Protein AF-Q9CV37-F1 (afdb_monomer)

Radius of gyration: 16.18 Å; Cα contacts (8 Å, |Δi|>4): 250; chains: 1; bounding box: 42×33×43 Å

Nearest PDB structures (foldseek):
  7b4q-assembly1_B  TM=6.600E-01  e=6.584E-01  Sutcliffiella cohnii NBRC 15565
  1lzl-assembly1_A  TM=7.063E-01  e=2.674E+00  Rhodococcus sp. (in: high G+C Gram-positive bacteria)
  6ihj-assembly2_C  TM=4.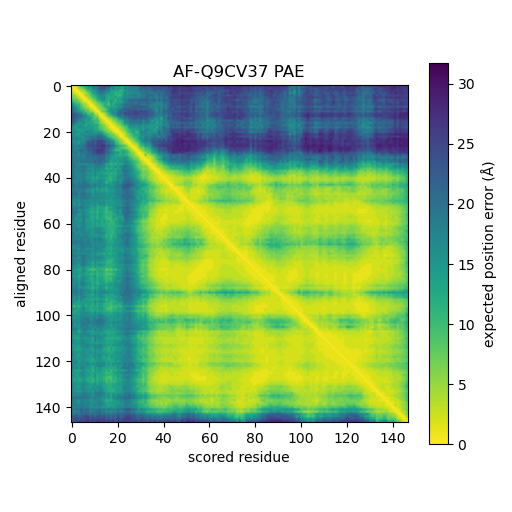187E-01  e=7.399E-01  Drosophila melanogaster

Sequence (147 aa):
ACCFVPEQIQLSAVRAEAKVRCLKRGERWWPEAWRVPLQVCLGERPVEEQSDCKILDGHFVSPMAHYVPGIMPIESVVARFQFIVPKEWNSRYRPVCIHLAGTGDHHYWRRRTLMARPMIKEARMASLLLENPYYGCRKPKDQVDPA

Organism: Mus musculus (NCBI:txid10090)

Secondary structure (DSSP, 8-state):
---EEEEEEEEETTEEEEEEEE--TT-----GGG-----EEE-SS-SEE-SSEEEEEEEEE-HHHHHSTTSS-HHHHEEEEEEEEESS-SSTT--EEEEPPPTT--SSHHHIIIIIHHHHHHH--EEEEEPPTTSGGGS-TT-PPP-

Solvent-accessible surface area (backbone atoms only — not comparable to full-atom values): 8897 Å² total; per-residue (Å²): 135,86,59,58,48,63,80,46,71,54,79,48,104,78,45,40,56,75,49,76,39,76,73,61,92,87,74,85,74,80,62,75,90,74,65,73,85,58,65,39,47,68,50,95,57,61,81,42,77,56,96,62,33,36,30,25,46,32,37,31,68,38,68,58,53,74,79,43,69,81,76,61,57,78,46,36,36,54,37,45,32,39,40,39,38,40,77,57,63,86,50,96,78,68,54,61,46,76,44,76,59,60,89,91,52,66,70,55,63,67,56,43,64,74,46,39,48,53,35,32,73,77,61,31,28,23,29,36,42,44,48,49,74,62,34,68,89,18,34,55,95,84,66,76,77,87,129

Structure (mmCIF, N/CA/C/O backbone):
data_AF-Q9CV37-F1
#
_entry.id   AF-Q9CV37-F1
#
loop_
_atom_site.group_PDB
_atom_site.id
_atom_site.type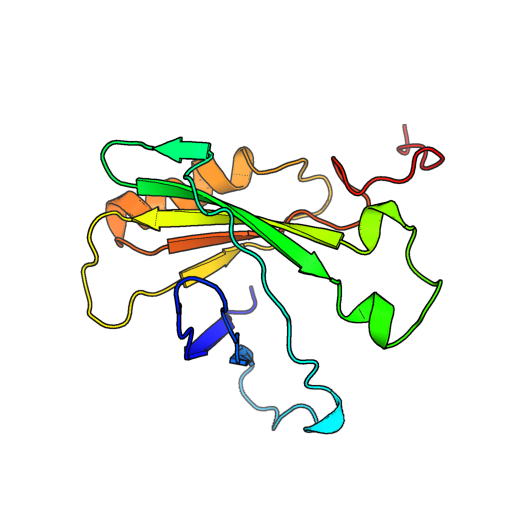_symbol
_atom_site.label_atom_id
_atom_site.label_alt_id
_atom_site.label_comp_id
_atom_site.label_asym_id
_atom_site.label_entity_id
_atom_site.label_seq_id
_atom_site.pdbx_PDB_ins_code
_atom_site.Cartn_x
_atom_site.Cartn_y
_atom_site.Cartn_z
_atom_site.occupancy
_atom_site.B_iso_or_equiv
_atom_site.auth_seq_id
_atom_site.auth_comp_id
_atom_site.auth_asym_id
_atom_site.auth_atom_id
_atom_site.pdbx_PDB_model_num
ATOM 1 N N . ALA A 1 1 ? -9.046 13.625 -3.742 1.00 23.64 1 ALA A N 1
ATOM 2 C CA . ALA A 1 1 ? -9.033 12.296 -3.100 1.00 23.64 1 ALA A CA 1
ATOM 3 C C . ALA A 1 1 ? -10.176 11.465 -3.679 1.00 23.64 1 ALA A C 1
ATOM 5 O O . ALA A 1 1 ? -11.315 11.904 -3.585 1.00 23.64 1 ALA A O 1
ATOM 6 N N . CYS A 1 2 ? -9.901 10.338 -4.346 1.00 21.55 2 CYS A N 1
ATOM 7 C CA . CYS A 1 2 ? -10.963 9.394 -4.712 1.00 21.55 2 CYS A CA 1
ATOM 8 C C . CYS A 1 2 ? -11.218 8.491 -3.505 1.00 21.55 2 CYS A C 1
ATOM 10 O O . CYS A 1 2 ? -10.345 7.719 -3.119 1.00 21.55 2 CYS A O 1
ATOM 12 N N . CYS A 1 3 ? -12.394 8.617 -2.894 1.00 22.78 3 CYS A N 1
ATOM 13 C CA . CYS A 1 3 ? -12.850 7.681 -1.877 1.00 22.78 3 CYS A CA 1
ATOM 14 C C . CYS A 1 3 ? -13.253 6.384 -2.587 1.00 22.78 3 CYS A C 1
ATOM 16 O O . CYS A 1 3 ? -14.263 6.343 -3.294 1.00 22.78 3 CYS A O 1
ATOM 18 N N . PHE A 1 4 ? -12.441 5.343 -2.437 1.00 28.61 4 PHE A N 1
ATOM 19 C CA . PHE A 1 4 ? -12.784 4.001 -2.885 1.00 28.61 4 PHE A CA 1
ATOM 20 C C . PHE A 1 4 ? -13.506 3.288 -1.750 1.00 28.61 4 PHE A C 1
ATOM 22 O O . PHE A 1 4 ? -12.933 3.097 -0.680 1.00 28.61 4 PHE A O 1
ATOM 29 N N . VAL A 1 5 ? -14.765 2.916 -1.974 1.00 27.88 5 VAL A N 1
ATOM 30 C CA . VAL A 1 5 ? -15.503 2.063 -1.040 1.00 27.88 5 VAL A CA 1
ATOM 31 C C . VAL A 1 5 ? -15.431 0.646 -1.601 1.00 27.88 5 VAL A C 1
ATOM 33 O O . VAL A 1 5 ? -15.973 0.403 -2.682 1.00 27.88 5 VAL A O 1
ATOM 36 N N . PRO A 1 6 ? -14.732 -0.288 -0.941 1.00 37.28 6 PRO A N 1
ATOM 37 C CA . PRO A 1 6 ? -14.828 -1.685 -1.319 1.00 37.28 6 PRO A CA 1
ATOM 38 C C . PRO A 1 6 ? -16.275 -2.155 -1.128 1.00 37.28 6 PRO A C 1
ATOM 40 O O . PRO A 1 6 ? -16.807 -2.085 -0.024 1.00 37.28 6 PRO A O 1
ATOM 43 N N . GLU A 1 7 ? -16.924 -2.615 -2.200 1.00 32.12 7 GLU A N 1
ATOM 44 C CA . GLU A 1 7 ? -18.313 -3.106 -2.142 1.00 32.12 7 GLU A CA 1
ATOM 45 C C . GLU A 1 7 ? -18.388 -4.496 -1.476 1.00 32.12 7 GLU A C 1
ATOM 47 O O . GLU A 1 7 ? -19.380 -4.846 -0.844 1.00 32.12 7 GLU A O 1
ATOM 52 N N . GLN A 1 8 ? -17.285 -5.247 -1.543 1.00 32.41 8 GLN A N 1
ATOM 53 C CA . GLN A 1 8 ? -17.001 -6.470 -0.795 1.00 32.41 8 GLN A CA 1
ATOM 54 C C . GLN A 1 8 ? -15.480 -6.683 -0.831 1.00 32.41 8 GLN A C 1
ATOM 56 O O . GLN A 1 8 ? -14.910 -6.788 -1.914 1.00 32.41 8 GLN A O 1
ATOM 61 N N . ILE A 1 9 ? -14.821 -6.753 0.330 1.00 35.94 9 ILE A N 1
ATOM 62 C CA . ILE A 1 9 ? -13.534 -7.453 0.458 1.00 35.94 9 ILE A CA 1
ATOM 63 C C . ILE A 1 9 ? -13.854 -8.727 1.230 1.00 35.94 9 ILE A C 1
ATOM 65 O O . ILE A 1 9 ? -13.974 -8.716 2.455 1.00 35.94 9 ILE A O 1
ATOM 69 N N . GLN A 1 10 ? -14.045 -9.831 0.514 1.00 29.08 10 GLN A N 1
ATOM 70 C CA . GLN A 1 10 ? -14.044 -11.146 1.145 1.00 29.08 10 GLN A CA 1
ATOM 71 C C . GLN A 1 10 ? -12.582 -11.540 1.355 1.00 29.08 10 GLN A C 1
ATOM 73 O O . GLN A 1 10 ? -11.919 -12.015 0.440 1.00 29.08 10 GLN A O 1
ATOM 78 N N . LEU A 1 11 ? -12.062 -11.276 2.555 1.00 32.44 11 LEU A N 1
ATOM 79 C CA . LEU A 1 11 ? -10.784 -11.823 3.003 1.00 32.44 11 LEU A CA 1
ATOM 80 C C . LEU A 1 11 ? -11.011 -13.298 3.353 1.00 32.44 11 LEU A C 1
ATOM 82 O O . LEU A 1 11 ? -11.375 -13.619 4.483 1.00 32.44 11 LEU A O 1
ATOM 86 N N . SER A 1 12 ? -10.841 -14.190 2.380 1.00 27.53 12 SER A N 1
ATOM 87 C CA . SER A 1 12 ? -10.566 -15.600 2.674 1.00 27.53 12 SER A CA 1
ATOM 88 C C . SER A 1 12 ? -9.052 -15.777 2.770 1.00 27.53 12 SER A C 1
ATOM 90 O O . SER A 1 12 ? -8.314 -15.026 2.133 1.00 27.53 12 SER A O 1
ATOM 92 N N . ALA A 1 13 ? -8.586 -16.738 3.569 1.00 27.44 13 ALA A N 1
ATOM 93 C CA . ALA A 1 13 ? -7.183 -16.920 3.965 1.00 27.44 13 ALA A CA 1
ATOM 94 C C . ALA A 1 13 ? -6.139 -16.954 2.821 1.00 27.44 13 ALA A C 1
ATOM 96 O O . ALA A 1 13 ? -4.950 -16.906 3.106 1.00 27.44 13 ALA A O 1
ATOM 97 N N . VAL A 1 14 ? -6.551 -17.016 1.548 1.00 28.03 14 VAL A N 1
ATOM 98 C CA . VAL A 1 14 ? -5.655 -17.132 0.383 1.00 28.03 14 VAL A CA 1
ATOM 99 C C . VAL A 1 14 ? -6.113 -16.272 -0.817 1.00 28.03 14 VAL A C 1
ATOM 101 O O . VAL A 1 14 ? -5.474 -16.274 -1.865 1.00 28.03 14 VAL A O 1
ATOM 104 N N . ARG A 1 15 ? -7.220 -15.514 -0.719 1.00 25.52 15 ARG A N 1
ATOM 105 C CA . ARG A 1 15 ? -7.761 -14.762 -1.869 1.00 25.52 15 ARG A CA 1
ATOM 106 C C . ARG A 1 15 ? -8.598 -13.569 -1.417 1.00 25.52 15 ARG A C 1
ATOM 108 O O . ARG A 1 15 ? -9.571 -13.745 -0.683 1.00 25.52 15 ARG A O 1
ATOM 115 N N . ALA A 1 16 ? -8.228 -12.376 -1.883 1.00 33.12 16 ALA A N 1
ATOM 116 C CA . ALA A 1 16 ? -9.034 -11.167 -1.767 1.00 33.12 16 ALA A CA 1
ATOM 117 C C . ALA A 1 16 ? -9.466 -10.723 -3.170 1.00 33.12 16 ALA A C 1
ATOM 119 O O . ALA A 1 16 ? -8.637 -10.302 -3.972 1.00 33.12 16 ALA A O 1
ATOM 120 N N . GLU A 1 17 ? -10.761 -10.814 -3.467 1.00 30.92 17 GLU A N 1
ATOM 121 C CA . GLU A 1 17 ? -11.345 -10.158 -4.636 1.00 30.92 17 GLU A CA 1
ATOM 122 C C . GLU A 1 17 ? -11.794 -8.758 -4.220 1.00 30.92 17 GLU A C 1
ATOM 124 O O . GLU A 1 17 ? -12.625 -8.602 -3.325 1.00 30.92 17 GLU A O 1
ATOM 129 N N . ALA A 1 18 ? -11.220 -7.728 -4.841 1.00 35.50 18 ALA A N 1
ATOM 130 C CA . ALA A 1 18 ? -11.604 -6.347 -4.595 1.00 35.50 18 ALA A CA 1
ATOM 131 C C . ALA A 1 18 ? -12.492 -5.845 -5.740 1.00 35.50 18 ALA A C 1
ATOM 133 O O . ALA A 1 18 ? -12.007 -5.534 -6.827 1.00 35.50 18 ALA A O 1
ATOM 134 N N . LYS A 1 19 ? -13.799 -5.705 -5.487 1.00 34.53 19 LYS A N 1
ATOM 135 C CA . LYS A 1 19 ? -14.661 -4.843 -6.311 1.00 34.53 19 LYS A CA 1
ATOM 136 C C . LYS A 1 19 ? -14.495 -3.409 -5.821 1.00 34.53 19 LYS A C 1
ATOM 138 O O . LYS A 1 19 ? -15.048 -3.008 -4.797 1.00 34.53 19 LYS A O 1
ATOM 143 N N . VAL A 1 20 ? -13.666 -2.653 -6.531 1.00 33.50 20 VAL A N 1
ATOM 144 C CA . VAL A 1 20 ? -13.369 -1.256 -6.211 1.00 33.50 20 VAL A CA 1
ATOM 145 C C . VAL A 1 20 ? -14.473 -0.364 -6.793 1.00 33.50 20 VAL A C 1
ATOM 147 O O . VAL A 1 20 ? -14.591 -0.237 -8.010 1.00 33.50 20 VAL A O 1
ATOM 150 N N . ARG A 1 21 ? -15.286 0.267 -5.933 1.00 32.78 21 ARG A N 1
ATOM 151 C CA . ARG A 1 21 ? -16.290 1.266 -6.335 1.00 32.78 21 ARG A CA 1
ATOM 152 C C . ARG A 1 21 ? -15.682 2.664 -6.220 1.00 32.78 21 ARG A C 1
ATOM 154 O O . ARG A 1 21 ? -15.316 3.096 -5.128 1.00 32.78 21 ARG A O 1
ATOM 161 N N . CYS A 1 22 ? -15.568 3.376 -7.339 1.00 32.69 22 CYS A N 1
ATOM 162 C CA . CYS A 1 22 ? -15.203 4.793 -7.350 1.00 32.69 22 CYS A CA 1
ATOM 163 C C . CYS A 1 22 ? -16.470 5.636 -7.143 1.00 32.69 22 CYS A C 1
ATOM 165 O O . CYS A 1 22 ? -17.373 5.602 -7.976 1.00 32.69 22 CYS A O 1
ATOM 167 N N . LEU A 1 23 ? -16.554 6.392 -6.045 1.00 33.66 23 LEU A N 1
ATOM 168 C CA . LEU A 1 23 ? -17.610 7.388 -5.841 1.00 33.66 23 LEU A CA 1
ATOM 169 C C . LEU A 1 23 ? -17.181 8.727 -6.461 1.00 33.66 23 LEU A C 1
ATOM 171 O O . LEU A 1 23 ? -16.797 9.655 -5.753 1.00 33.66 23 LEU A O 1
ATOM 175 N N . LYS A 1 24 ? -17.262 8.854 -7.789 1.00 30.77 24 LYS A N 1
ATOM 176 C CA . LYS A 1 24 ? -17.487 10.170 -8.407 1.00 30.77 24 LYS A CA 1
ATOM 177 C C . LYS A 1 24 ? -18.994 10.348 -8.560 1.00 30.77 24 LYS A C 1
ATOM 179 O O . LYS A 1 24 ? -19.665 9.475 -9.105 1.00 30.77 24 LYS A O 1
ATOM 184 N N . ARG A 1 25 ? -19.543 11.462 -8.060 1.00 30.36 25 ARG A N 1
ATOM 185 C CA . ARG A 1 25 ? -20.928 11.857 -8.364 1.00 30.36 25 ARG A CA 1
ATOM 186 C C . ARG A 1 25 ? -21.091 11.890 -9.886 1.00 30.36 25 ARG A C 1
ATOM 188 O O . ARG A 1 25 ? -20.457 12.718 -10.528 1.00 30.36 25 ARG A O 1
ATOM 195 N N . GLY A 1 26 ? -21.948 11.027 -10.427 1.00 40.00 26 GLY A N 1
ATOM 196 C CA . GLY A 1 26 ? -22.590 11.265 -11.721 1.00 40.00 26 GLY A CA 1
ATOM 197 C C . GLY A 1 26 ? -22.181 10.409 -12.920 1.00 40.00 26 GLY A C 1
ATOM 198 O O . GLY A 1 26 ? -22.848 10.541 -13.937 1.00 40.00 26 GLY A O 1
ATOM 199 N N . GLU A 1 27 ? -21.195 9.507 -12.849 1.00 39.56 27 GLU A N 1
ATOM 200 C CA . GLU A 1 27 ? -20.820 8.696 -14.026 1.00 39.56 27 GLU A CA 1
ATOM 201 C C . GLU A 1 27 ? -21.034 7.190 -13.828 1.00 39.56 27 GLU A C 1
ATOM 203 O O . GLU A 1 27 ? -20.631 6.570 -12.842 1.00 39.56 27 GLU A O 1
ATOM 208 N N . ARG A 1 28 ? -21.752 6.621 -14.799 1.00 43.72 28 ARG A N 1
ATOM 209 C CA . ARG A 1 28 ? -22.295 5.267 -14.839 1.00 43.72 28 ARG A CA 1
ATOM 210 C C . ARG A 1 28 ? -21.232 4.311 -15.389 1.00 43.72 28 ARG A C 1
ATOM 212 O O . ARG A 1 28 ? -21.115 4.209 -16.594 1.00 43.72 28 ARG A O 1
ATOM 219 N N . TRP A 1 29 ? -20.547 3.604 -14.484 1.00 41.81 29 TRP A N 1
ATOM 220 C CA . TRP A 1 29 ? -19.812 2.334 -14.671 1.00 41.81 29 TRP A CA 1
ATOM 221 C C . TRP A 1 29 ? -18.765 2.245 -15.805 1.00 41.81 29 TRP A C 1
ATOM 223 O O . TRP A 1 29 ? -19.041 2.488 -16.972 1.00 41.81 29 TRP A O 1
ATOM 233 N N . TRP A 1 30 ? -17.574 1.730 -15.486 1.00 43.25 30 TRP A N 1
ATOM 234 C CA . TRP A 1 30 ? -16.678 1.179 -16.512 1.00 43.25 30 TRP A CA 1
ATOM 235 C C . TRP A 1 30 ? -17.282 -0.117 -17.094 1.00 43.25 30 TRP A C 1
ATOM 237 O O . TRP A 1 30 ? -17.870 -0.884 -16.320 1.00 43.25 30 TRP A O 1
ATOM 247 N N . PRO A 1 31 ? -17.148 -0.393 -18.409 1.00 47.50 31 PRO A N 1
ATOM 248 C CA . PRO A 1 31 ? -17.651 -1.626 -19.016 1.00 47.50 31 PRO A CA 1
ATOM 249 C C . PRO A 1 31 ? -17.071 -2.866 -18.326 1.00 47.50 31 PRO A C 1
ATOM 251 O O . PRO A 1 31 ? -15.916 -2.860 -17.901 1.00 47.50 31 PRO A O 1
ATOM 254 N N . GLU A 1 32 ? -17.846 -3.948 -18.242 1.00 52.25 32 GLU A N 1
ATOM 255 C CA . GLU A 1 32 ? -17.442 -5.206 -17.592 1.00 52.25 32 GLU A CA 1
ATOM 256 C C . GLU A 1 32 ? -16.122 -5.776 -18.144 1.00 52.25 32 GLU A C 1
ATOM 258 O O . GLU A 1 32 ? -15.329 -6.330 -17.387 1.00 52.25 32 GLU A O 1
ATOM 263 N N . ALA A 1 33 ? -15.824 -5.505 -19.419 1.00 47.59 33 ALA A N 1
ATOM 264 C CA . ALA A 1 33 ? -14.568 -5.836 -20.094 1.00 47.59 33 ALA A CA 1
ATOM 265 C C . ALA A 1 33 ? -13.298 -5.234 -19.451 1.00 47.59 33 ALA A C 1
ATOM 267 O O . ALA A 1 33 ? -12.204 -5.721 -19.710 1.00 47.59 33 ALA A O 1
ATOM 268 N N . TRP A 1 34 ? -13.424 -4.203 -18.606 1.00 47.50 34 TRP A N 1
ATOM 269 C CA . TRP A 1 34 ? -12.295 -3.574 -17.903 1.00 47.50 34 TRP A CA 1
ATOM 270 C C . TRP A 1 34 ? -12.080 -4.124 -16.484 1.00 47.50 34 TRP A C 1
ATOM 272 O O . TRP A 1 34 ? -11.233 -3.628 -15.732 1.00 47.50 34 TRP A O 1
ATOM 282 N N . ARG A 1 35 ? -12.843 -5.150 -16.087 1.00 56.81 35 ARG A N 1
ATOM 283 C CA . ARG A 1 35 ? -12.661 -5.853 -14.816 1.00 56.81 35 ARG A CA 1
ATOM 284 C C . ARG A 1 35 ? -11.627 -6.959 -14.987 1.00 56.81 35 ARG A C 1
ATOM 286 O O . ARG A 1 35 ? -11.966 -8.074 -15.367 1.00 56.81 35 ARG A O 1
ATOM 293 N N . VAL A 1 36 ? -10.373 -6.676 -14.642 1.00 57.34 36 VAL A N 1
ATOM 294 C CA . VAL A 1 36 ? -9.388 -7.749 -14.443 1.00 57.34 36 VAL A CA 1
ATOM 295 C C . VAL A 1 36 ? -9.558 -8.289 -13.027 1.00 57.34 36 VAL A C 1
ATOM 297 O O . VAL A 1 36 ? -9.507 -7.492 -12.083 1.00 57.34 36 VAL A O 1
ATOM 300 N N . PRO A 1 37 ? -9.750 -9.604 -12.830 1.00 63.34 37 PRO A N 1
ATOM 301 C CA . PRO A 1 37 ? -9.665 -10.181 -11.499 1.00 63.34 37 PRO A CA 1
ATOM 302 C C . PRO A 1 37 ? -8.244 -9.963 -10.968 1.00 63.34 37 PRO A C 1
ATOM 304 O O . PRO A 1 37 ? -7.273 -10.488 -11.509 1.00 63.34 37 PRO A O 1
ATOM 307 N N . LEU A 1 38 ? -8.117 -9.155 -9.916 1.00 68.25 38 LEU A N 1
ATOM 308 C CA . LEU A 1 38 ? -6.835 -8.927 -9.264 1.00 68.25 38 LEU A CA 1
ATOM 309 C C . LEU A 1 38 ? -6.549 -10.116 -8.347 1.00 68.25 38 LEU A C 1
ATOM 311 O O . LEU A 1 38 ? -7.174 -10.255 -7.296 1.00 68.25 38 LEU A O 1
ATOM 315 N N . GLN A 1 39 ? -5.617 -10.984 -8.734 1.00 72.12 39 GLN A N 1
ATOM 316 C CA . GLN A 1 39 ? -5.127 -12.007 -7.818 1.00 72.12 39 GLN A CA 1
ATOM 317 C C . GLN A 1 39 ? -4.171 -11.355 -6.818 1.00 72.12 39 GLN A C 1
ATOM 319 O O . GLN A 1 39 ? -3.069 -10.932 -7.169 1.00 72.12 39 GLN A O 1
ATOM 324 N N . VAL A 1 40 ? -4.627 -11.257 -5.572 1.00 80.94 40 VAL A N 1
ATOM 325 C CA . VAL A 1 40 ? -3.876 -10.665 -4.467 1.00 80.94 40 VAL A CA 1
ATOM 326 C C . VAL A 1 40 ? -3.289 -11.767 -3.597 1.00 80.94 40 VAL A C 1
ATOM 328 O O . VAL A 1 40 ? -4.027 -12.599 -3.070 1.00 80.94 40 VAL A O 1
ATOM 331 N N . CYS A 1 41 ? -1.974 -11.727 -3.412 1.00 82.62 41 CYS A N 1
ATOM 332 C CA . CYS A 1 41 ? -1.237 -12.576 -2.487 1.00 82.62 41 CYS A CA 1
ATOM 333 C C . CYS A 1 41 ? -0.933 -11.781 -1.217 1.00 82.62 41 CYS A C 1
ATOM 335 O O . CYS A 1 41 ? -0.340 -10.702 -1.279 1.00 82.62 41 CYS A O 1
ATOM 337 N N . LEU A 1 42 ? -1.314 -12.317 -0.063 1.00 87.31 42 LEU A N 1
ATOM 338 C CA . LEU A 1 42 ? -1.001 -11.747 1.244 1.00 87.31 42 LEU A CA 1
ATOM 339 C C . LEU A 1 42 ? -0.043 -12.689 1.970 1.00 87.31 42 LEU A C 1
ATOM 341 O O . LEU A 1 42 ? -0.227 -13.903 1.921 1.00 87.31 42 LEU A O 1
ATOM 345 N N . GLY A 1 43 ? 0.979 -12.144 2.622 1.00 79.25 43 GLY A N 1
ATOM 346 C CA . GLY A 1 43 ? 1.893 -12.934 3.435 1.00 79.25 43 GLY A CA 1
ATOM 347 C C . GLY A 1 43 ? 1.152 -13.629 4.577 1.00 79.25 43 GLY A C 1
ATOM 348 O O . GLY A 1 43 ? 0.327 -13.018 5.252 1.00 79.25 43 GLY A O 1
ATOM 349 N N . GLU A 1 44 ? 1.461 -14.905 4.809 1.00 73.19 44 GLU A N 1
ATOM 350 C CA . GLU A 1 44 ? 0.815 -15.710 5.856 1.00 73.19 44 GLU A CA 1
ATOM 351 C C . GLU A 1 44 ? 1.162 -15.232 7.270 1.00 73.19 44 GLU A C 1
ATOM 353 O O . GLU A 1 44 ? 0.376 -15.386 8.205 1.00 73.19 44 GLU A O 1
ATOM 358 N N . ARG A 1 45 ? 2.353 -14.645 7.434 1.00 76.88 45 ARG A N 1
ATOM 359 C CA . ARG A 1 45 ? 2.847 -14.146 8.717 1.00 76.88 45 ARG A CA 1
ATOM 360 C C . ARG A 1 45 ? 2.959 -12.626 8.695 1.00 76.88 45 ARG A C 1
ATOM 362 O O . ARG A 1 45 ? 3.418 -12.073 7.692 1.00 76.88 45 ARG A O 1
ATOM 369 N N . PRO A 1 46 ? 2.579 -11.951 9.794 1.00 86.50 46 PRO A N 1
ATOM 370 C CA . PRO A 1 46 ? 2.840 -10.533 9.931 1.00 86.50 46 PRO A CA 1
ATOM 371 C C . PRO A 1 46 ? 4.346 -10.294 9.914 1.00 86.50 46 PRO A C 1
ATOM 373 O O . PRO A 1 46 ? 5.108 -10.988 10.586 1.00 86.50 46 PRO A O 1
ATOM 376 N N . VAL A 1 47 ? 4.760 -9.300 9.138 1.00 91.88 47 VAL A N 1
ATOM 377 C CA . VAL A 1 47 ? 6.144 -8.815 9.152 1.00 91.88 47 VAL A CA 1
ATOM 378 C C . VAL A 1 47 ? 6.424 -8.020 10.420 1.00 91.88 47 VAL A C 1
ATOM 380 O O . VAL A 1 47 ? 7.560 -7.936 10.872 1.00 91.88 47 VAL A O 1
ATOM 383 N N . GLU A 1 48 ? 5.373 -7.455 11.011 1.00 91.75 48 GLU A N 1
ATOM 384 C CA . GLU A 1 48 ? 5.436 -6.730 12.266 1.00 91.75 48 GLU A CA 1
ATOM 385 C C . GLU A 1 48 ? 4.104 -6.873 13.003 1.00 91.75 48 GLU A C 1
ATOM 387 O O . GLU A 1 48 ? 3.026 -6.758 12.411 1.00 91.75 48 GLU A O 1
ATOM 392 N N . GLU A 1 49 ? 4.174 -7.111 14.308 1.00 91.19 49 GLU A N 1
ATOM 393 C CA . GLU A 1 49 ? 3.004 -7.191 15.171 1.00 91.19 49 GLU A CA 1
ATOM 394 C C . GLU A 1 49 ? 3.152 -6.204 16.331 1.00 91.19 49 GLU A C 1
ATOM 396 O O . GLU A 1 49 ? 4.115 -6.251 17.091 1.00 91.19 49 GLU A O 1
ATOM 401 N N . GLN A 1 50 ? 2.191 -5.290 16.448 1.00 90.31 50 GLN A N 1
ATOM 402 C CA . GLN A 1 50 ? 2.116 -4.299 17.521 1.00 90.31 50 GLN A CA 1
ATOM 403 C C . GLN A 1 50 ? 0.973 -4.661 18.477 1.00 90.31 50 GLN A C 1
ATOM 405 O O . GLN A 1 50 ? 0.278 -5.659 18.283 1.00 90.31 50 GLN A O 1
ATOM 410 N N . SER A 1 51 ? 0.765 -3.884 19.540 1.00 91.06 51 SER A N 1
ATOM 411 C CA . SER A 1 51 ? -0.316 -4.147 20.500 1.00 91.06 51 SER A CA 1
ATOM 412 C C . SER A 1 51 ? -1.711 -3.978 19.882 1.00 91.06 51 SER A C 1
ATOM 414 O O . SER A 1 51 ? -2.602 -4.767 20.178 1.00 91.06 51 SER A O 1
ATOM 416 N N . ASP A 1 52 ? -1.890 -3.007 18.986 1.00 92.81 52 ASP A N 1
ATOM 417 C CA . ASP A 1 52 ? -3.174 -2.612 18.391 1.00 92.81 52 ASP A CA 1
ATOM 418 C C . ASP A 1 52 ? -3.384 -3.116 16.950 1.00 92.81 52 ASP A C 1
ATOM 420 O O . ASP A 1 52 ? -4.524 -3.213 16.480 1.00 92.81 52 ASP A O 1
ATOM 424 N N . CYS A 1 53 ? -2.310 -3.479 16.245 1.00 94.50 53 CYS A N 1
ATOM 425 C CA . CYS A 1 53 ? -2.367 -3.882 14.842 1.00 94.50 53 CYS A CA 1
ATOM 426 C C . CYS A 1 53 ? -1.364 -4.973 14.451 1.00 94.50 53 CYS A C 1
ATOM 428 O O . CYS A 1 53 ? -0.408 -5.285 15.162 1.00 94.50 53 CYS A O 1
ATOM 430 N N . LYS A 1 54 ? -1.613 -5.556 13.279 1.00 94.50 54 LYS A N 1
ATOM 431 C CA . LYS A 1 54 ? -0.722 -6.461 12.552 1.00 94.50 54 LYS A CA 1
ATOM 432 C C . LYS A 1 54 ? -0.388 -5.834 11.209 1.00 94.50 54 LYS A C 1
ATOM 434 O O . LYS A 1 54 ? -1.263 -5.251 10.569 1.00 94.50 54 LYS A O 1
ATOM 439 N N . ILE A 1 55 ? 0.855 -5.977 10.776 1.00 94.88 55 ILE A N 1
ATOM 440 C CA . ILE A 1 55 ? 1.319 -5.495 9.480 1.00 94.88 55 ILE A CA 1
ATOM 441 C C . ILE A 1 55 ? 1.709 -6.697 8.636 1.00 94.88 55 ILE A C 1
ATOM 443 O O . ILE A 1 55 ? 2.516 -7.525 9.052 1.00 94.88 55 ILE A O 1
ATOM 447 N N . LEU A 1 56 ? 1.124 -6.783 7.450 1.00 93.38 56 LEU A N 1
ATOM 448 C CA . LEU A 1 56 ? 1.316 -7.858 6.489 1.00 93.38 56 LEU A CA 1
ATOM 449 C C . LEU A 1 56 ? 1.860 -7.254 5.200 1.00 93.38 56 LEU A C 1
ATOM 451 O O . LEU A 1 56 ? 1.367 -6.220 4.748 1.00 93.38 56 LEU A O 1
ATOM 455 N N . ASP A 1 57 ? 2.841 -7.908 4.593 1.00 93.12 57 ASP A N 1
ATOM 456 C CA . ASP A 1 57 ? 3.233 -7.587 3.224 1.00 93.12 57 ASP A CA 1
ATOM 457 C C . ASP A 1 57 ? 2.354 -8.375 2.253 1.00 93.12 57 ASP A C 1
ATOM 459 O O . ASP A 1 57 ? 1.968 -9.519 2.506 1.00 93.12 57 ASP A O 1
ATOM 463 N N . GLY A 1 58 ? 2.032 -7.762 1.124 1.00 91.50 58 GLY A N 1
ATOM 464 C CA . GLY A 1 58 ? 1.293 -8.404 0.055 1.00 91.50 58 GLY A CA 1
ATOM 465 C C . GLY A 1 58 ? 1.724 -7.896 -1.308 1.00 91.50 58 GLY A C 1
ATOM 466 O O . GLY A 1 58 ? 2.445 -6.903 -1.445 1.00 91.50 58 GLY A O 1
ATOM 467 N N . HIS A 1 59 ? 1.305 -8.612 -2.338 1.00 90.88 59 HIS A N 1
ATOM 468 C CA . HIS A 1 59 ? 1.581 -8.234 -3.711 1.00 90.88 59 HIS A CA 1
ATOM 469 C C . HIS A 1 59 ? 0.500 -8.728 -4.666 1.00 90.88 59 HIS A C 1
ATOM 471 O O . HIS A 1 59 ? -0.279 -9.628 -4.354 1.00 90.88 59 HIS A O 1
ATOM 477 N N . PHE A 1 60 ? 0.461 -8.125 -5.845 1.00 90.38 60 PHE A N 1
ATOM 478 C CA . PHE A 1 60 ? -0.367 -8.556 -6.962 1.00 90.38 60 PHE A CA 1
ATOM 479 C C . PHE A 1 60 ? 0.321 -8.213 -8.285 1.00 90.38 60 PHE A C 1
ATOM 481 O O . PHE A 1 60 ? 1.192 -7.341 -8.342 1.00 90.38 60 PHE A O 1
ATOM 488 N N . VAL A 1 61 ? -0.0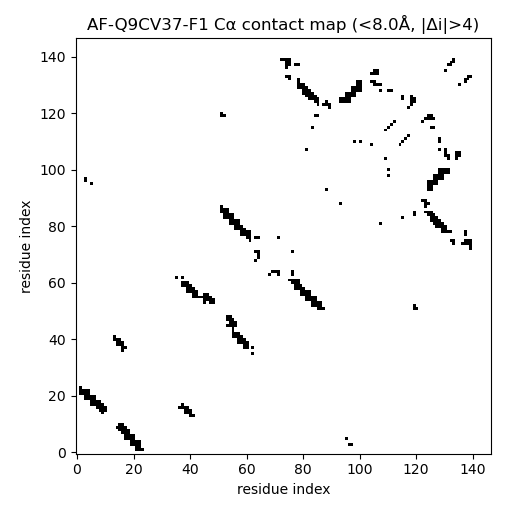73 -8.884 -9.364 1.00 88.12 61 VAL A N 1
ATOM 489 C CA . VAL A 1 61 ? 0.389 -8.536 -10.714 1.00 88.12 61 VAL A CA 1
ATOM 490 C C . VAL A 1 61 ? -0.369 -7.302 -11.191 1.00 88.12 61 VAL A C 1
ATOM 492 O O . VAL A 1 61 ? -1.598 -7.265 -11.162 1.00 88.12 61 VAL A O 1
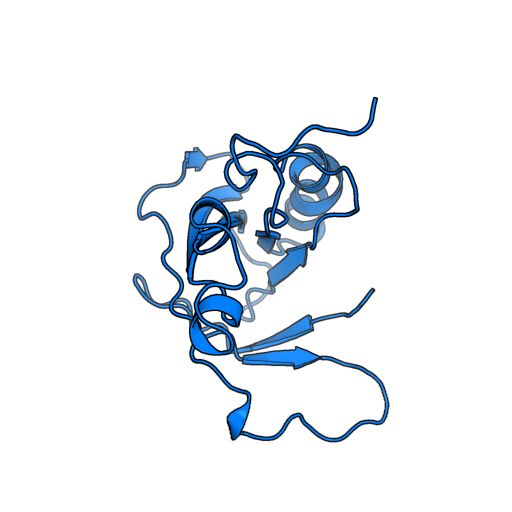ATOM 495 N N . SER A 1 62 ? 0.364 -6.272 -11.610 1.00 86.12 62 SER A N 1
ATOM 496 C CA . SER A 1 62 ? -0.214 -5.029 -12.112 1.00 86.12 62 SER A CA 1
ATOM 497 C C . SER A 1 62 ? -1.157 -5.313 -13.292 1.00 86.12 62 SER A C 1
ATOM 499 O O . SER A 1 62 ? -0.721 -5.929 -14.268 1.00 86.12 62 SER A O 1
ATOM 501 N N . PRO A 1 63 ? -2.412 -4.817 -13.276 1.00 84.19 63 PRO A N 1
ATOM 502 C CA . PRO A 1 63 ? -3.352 -4.989 -14.387 1.00 84.19 63 PRO A CA 1
ATOM 503 C C . PRO A 1 63 ? -2.788 -4.529 -15.735 1.00 84.19 63 PRO A C 1
ATOM 505 O O . PRO A 1 63 ? -3.116 -5.091 -16.775 1.00 84.19 63 PRO A O 1
ATOM 508 N N . MET A 1 64 ? -1.895 -3.535 -15.716 1.00 82.31 64 MET A N 1
ATOM 509 C CA . MET A 1 64 ? -1.251 -3.012 -16.919 1.00 82.31 64 MET A CA 1
ATOM 510 C C . MET A 1 64 ? -0.402 -4.071 -17.640 1.00 82.31 64 MET A C 1
ATOM 512 O O . MET A 1 64 ? -0.304 -4.030 -18.860 1.00 82.31 64 MET A O 1
ATOM 516 N N . ALA A 1 65 ? 0.149 -5.056 -16.920 1.00 85.44 65 ALA A N 1
ATOM 517 C CA . ALA A 1 65 ? 0.908 -6.150 -17.529 1.00 85.44 65 ALA A CA 1
ATOM 518 C C . ALA A 1 65 ? 0.021 -7.064 -18.391 1.00 85.44 65 ALA A C 1
ATOM 520 O O . ALA A 1 65 ? 0.514 -7.679 -19.331 1.00 85.44 65 ALA A O 1
ATOM 521 N N . HIS A 1 66 ? -1.278 -7.135 -18.082 1.00 81.06 66 HIS A N 1
ATOM 522 C CA . HIS A 1 66 ? -2.253 -7.898 -18.859 1.00 81.06 66 HIS A CA 1
ATOM 523 C C . HIS A 1 66 ? -2.763 -7.110 -20.065 1.00 81.06 66 HIS A C 1
ATOM 525 O O . HIS A 1 66 ? -2.900 -7.671 -21.147 1.00 81.06 66 HIS A O 1
ATOM 531 N N . TYR A 1 67 ? -3.044 -5.817 -19.883 1.00 81.25 67 TYR A N 1
ATOM 532 C CA . TYR A 1 67 ? -3.597 -4.980 -20.948 1.00 81.25 67 TYR A CA 1
ATOM 533 C C . TYR A 1 67 ? -2.567 -4.575 -21.998 1.00 81.25 67 TYR A C 1
ATOM 535 O O . TYR A 1 67 ? -2.895 -4.515 -23.180 1.00 81.25 67 TYR A O 1
ATOM 543 N N . VAL A 1 68 ? -1.334 -4.281 -21.577 1.00 84.75 68 VAL A N 1
ATOM 544 C CA . VAL A 1 68 ? -0.268 -3.817 -22.469 1.00 84.75 68 VAL A CA 1
ATOM 545 C C . VAL A 1 68 ? 1.038 -4.536 -22.110 1.00 84.75 68 VAL A C 1
ATOM 547 O O . VAL A 1 68 ? 1.887 -3.989 -21.398 1.00 84.75 68 VAL A O 1
ATOM 550 N N . PRO A 1 69 ? 1.213 -5.791 -22.561 1.00 84.56 69 PRO A N 1
ATOM 551 C CA . PRO A 1 69 ? 2.430 -6.548 -22.293 1.00 84.56 69 PRO A CA 1
ATOM 552 C C . PRO A 1 69 ? 3.677 -5.801 -22.788 1.00 84.56 69 PRO A C 1
ATOM 554 O O . PRO A 1 69 ? 3.695 -5.274 -23.897 1.00 84.56 69 PRO A O 1
ATOM 557 N N . GLY A 1 70 ? 4.724 -5.749 -21.961 1.00 84.06 70 GLY A N 1
ATOM 558 C CA . GLY A 1 70 ? 6.015 -5.142 -22.314 1.00 84.06 70 GLY A CA 1
ATOM 559 C C . GLY A 1 70 ? 6.129 -3.625 -22.114 1.00 84.06 70 GLY A C 1
ATOM 560 O O . GLY A 1 70 ? 7.224 -3.097 -22.272 1.00 84.06 70 GLY A O 1
ATOM 561 N N . ILE A 1 71 ? 5.058 -2.918 -21.725 1.00 87.38 71 ILE A N 1
ATOM 562 C CA . ILE A 1 71 ? 5.141 -1.462 -21.482 1.00 87.38 71 ILE A CA 1
ATOM 563 C C . ILE A 1 71 ? 5.832 -1.109 -20.161 1.00 87.38 71 ILE A C 1
ATOM 565 O O . ILE A 1 71 ? 6.423 -0.041 -20.020 1.00 87.38 71 ILE A O 1
ATOM 569 N N . MET A 1 72 ? 5.717 -1.988 -19.164 1.00 87.06 72 MET A N 1
ATOM 570 C CA . MET A 1 72 ? 6.304 -1.780 -17.846 1.00 87.06 72 MET A CA 1
ATOM 571 C C . MET A 1 72 ? 7.626 -2.536 -17.729 1.00 87.06 72 MET A C 1
ATOM 573 O O . MET A 1 72 ? 7.724 -3.663 -18.220 1.00 87.06 72 MET A O 1
ATOM 577 N N . PRO A 1 73 ? 8.602 -1.978 -16.998 1.00 89.38 73 PRO A N 1
ATOM 578 C CA . PRO A 1 73 ? 9.800 -2.713 -16.631 1.00 89.38 73 PRO A CA 1
ATOM 579 C C . PRO A 1 73 ? 9.436 -3.889 -15.722 1.00 89.38 73 PRO A C 1
ATOM 581 O O . PRO A 1 73 ? 8.445 -3.840 -14.981 1.00 89.38 73 PRO A O 1
ATOM 584 N N . ILE A 1 74 ? 10.252 -4.942 -15.766 1.00 89.62 74 ILE A N 1
ATOM 585 C CA . ILE A 1 74 ? 9.985 -6.201 -15.063 1.00 89.62 74 ILE A CA 1
ATOM 586 C C . ILE A 1 74 ? 9.841 -5.989 -13.548 1.00 89.62 74 ILE A C 1
ATOM 588 O O . ILE A 1 74 ? 8.980 -6.596 -12.913 1.00 89.62 74 ILE A O 1
ATOM 592 N N . GLU A 1 75 ? 10.597 -5.046 -12.982 1.00 90.06 75 GLU A N 1
ATOM 593 C CA . GLU A 1 75 ? 10.550 -4.660 -11.571 1.00 90.06 75 GLU A CA 1
ATOM 594 C C . GLU A 1 75 ? 9.200 -4.042 -11.174 1.00 90.06 75 GLU A C 1
ATOM 596 O O . GLU A 1 75 ? 8.760 -4.179 -10.033 1.00 90.06 75 GLU A O 1
ATOM 601 N N . SER A 1 76 ? 8.505 -3.386 -12.109 1.00 89.56 76 SER A N 1
ATOM 602 C CA . SER A 1 76 ? 7.199 -2.763 -11.864 1.00 89.56 76 SER A CA 1
ATOM 603 C C . SER A 1 76 ? 6.008 -3.669 -12.176 1.00 89.56 76 SER A C 1
ATOM 605 O O . SER A 1 76 ? 4.883 -3.307 -11.816 1.00 89.56 76 SER A O 1
ATOM 607 N N . VAL A 1 77 ? 6.213 -4.844 -12.783 1.00 90.19 77 VAL A N 1
ATOM 608 C CA . VAL A 1 77 ? 5.127 -5.799 -13.079 1.00 90.19 77 VAL A CA 1
ATOM 609 C C . VAL A 1 77 ? 4.423 -6.242 -11.800 1.00 90.19 77 VAL A C 1
ATOM 611 O O . VAL A 1 77 ? 3.193 -6.273 -11.751 1.00 90.19 77 VAL A O 1
ATOM 614 N N . VAL A 1 78 ? 5.185 -6.534 -10.746 1.00 90.25 78 VAL A N 1
ATOM 615 C CA . VAL A 1 78 ? 4.631 -6.908 -9.443 1.00 90.25 78 VAL A CA 1
ATOM 616 C C . VAL A 1 78 ? 4.437 -5.651 -8.602 1.00 90.25 78 VAL A C 1
ATOM 618 O O . VAL A 1 78 ? 5.389 -4.960 -8.243 1.00 90.25 78 VAL A O 1
ATOM 621 N N . ALA A 1 79 ? 3.185 -5.350 -8.273 1.00 91.00 79 ALA A N 1
ATOM 622 C CA . ALA A 1 79 ? 2.839 -4.288 -7.346 1.00 91.00 79 ALA A CA 1
ATOM 623 C C . ALA A 1 79 ? 2.868 -4.826 -5.916 1.00 91.00 79 ALA A C 1
ATOM 625 O O . ALA A 1 79 ? 2.214 -5.823 -5.610 1.00 91.00 79 ALA A O 1
ATOM 626 N N . ARG A 1 80 ? 3.623 -4.162 -5.040 1.00 91.88 80 ARG A N 1
ATOM 627 C CA . ARG A 1 80 ? 3.741 -4.517 -3.623 1.00 91.88 80 ARG A CA 1
ATOM 628 C C . ARG A 1 80 ? 2.978 -3.528 -2.759 1.00 91.88 80 ARG A C 1
ATOM 630 O O . ARG A 1 80 ? 2.862 -2.348 -3.097 1.00 91.88 80 ARG A O 1
ATOM 637 N N . PHE A 1 81 ? 2.430 -4.022 -1.662 1.00 93.12 81 PHE A N 1
ATOM 638 C CA . PHE A 1 81 ? 1.704 -3.209 -0.706 1.00 93.12 81 PHE A CA 1
ATOM 639 C C . PHE A 1 81 ? 1.908 -3.716 0.715 1.00 93.12 81 PHE A C 1
ATOM 641 O O . PHE A 1 81 ? 2.218 -4.883 0.945 1.00 93.12 81 PHE A O 1
ATOM 648 N N . GLN A 1 82 ? 1.646 -2.830 1.668 1.00 94.50 82 GLN A N 1
ATOM 649 C CA . GLN A 1 82 ? 1.520 -3.178 3.075 1.00 94.50 82 GLN A CA 1
ATOM 650 C C . GLN A 1 82 ? 0.082 -3.090 3.527 1.00 94.50 82 GLN A C 1
ATOM 652 O O . GLN A 1 82 ? -0.595 -2.093 3.285 1.00 94.50 82 GLN A O 1
ATOM 657 N N . PHE A 1 83 ? -0.372 -4.121 4.221 1.00 95.44 83 PHE A N 1
ATOM 658 C CA . PHE A 1 83 ? -1.697 -4.185 4.798 1.00 95.44 83 PHE A CA 1
ATOM 659 C C . PHE A 1 83 ? -1.608 -4.138 6.318 1.00 95.44 83 PHE A C 1
ATOM 661 O O . PHE A 1 83 ? -1.087 -5.043 6.966 1.00 95.44 83 PHE A O 1
ATOM 668 N N . ILE A 1 84 ? -2.097 -3.039 6.880 1.00 95.50 84 ILE A N 1
ATOM 669 C CA . ILE A 1 84 ? -2.086 -2.757 8.310 1.00 95.50 84 ILE A CA 1
ATOM 670 C C . ILE A 1 84 ? -3.500 -2.992 8.815 1.00 95.50 84 ILE A C 1
ATOM 672 O O . ILE A 1 84 ? -4.432 -2.281 8.431 1.00 95.50 84 ILE A O 1
ATOM 676 N N . VAL A 1 85 ? -3.653 -4.004 9.657 1.00 94.12 85 VAL A N 1
ATOM 677 C CA . VAL A 1 85 ? -4.946 -4.526 10.092 1.00 94.12 85 VAL A CA 1
ATOM 678 C C . VAL A 1 85 ? -5.065 -4.360 11.602 1.00 94.12 85 VAL A C 1
ATOM 680 O O . VAL A 1 85 ? -4.161 -4.792 12.322 1.00 94.12 85 VAL A O 1
ATOM 683 N N . PRO A 1 86 ? -6.148 -3.759 12.118 1.00 94.69 86 PRO A N 1
ATOM 684 C CA . PRO A 1 86 ? -6.346 -3.675 13.554 1.00 94.69 86 PRO A CA 1
ATOM 685 C C . PRO A 1 86 ? -6.660 -5.067 14.116 1.00 94.69 86 PRO A C 1
ATOM 687 O O . PRO A 1 86 ? -7.287 -5.897 13.452 1.00 94.69 86 PRO A O 1
ATOM 690 N N . LYS A 1 87 ? -6.235 -5.333 15.353 1.00 93.94 87 LYS A N 1
ATOM 691 C CA . LYS A 1 87 ? -6.550 -6.606 16.026 1.00 93.94 87 LYS A CA 1
ATOM 692 C C . LYS A 1 87 ? -8.023 -6.715 16.416 1.00 93.94 87 LYS A C 1
ATOM 694 O O . LYS A 1 87 ? -8.568 -7.813 16.456 1.00 93.94 87 LYS A O 1
ATOM 699 N N . GLU A 1 88 ? -8.666 -5.576 16.642 1.00 92.81 88 GLU A N 1
ATOM 700 C CA . GLU A 1 88 ? -10.082 -5.474 16.992 1.00 92.81 88 GLU A CA 1
ATOM 701 C C . GLU A 1 88 ? -10.767 -4.480 16.060 1.00 92.81 88 GLU A C 1
ATOM 703 O O . GLU A 1 88 ? -10.153 -3.515 15.605 1.00 92.81 88 GLU A O 1
ATOM 708 N N . TRP A 1 89 ? -12.053 -4.697 15.807 1.00 91.94 89 TRP A N 1
ATOM 709 C CA . TRP A 1 89 ? -12.840 -3.897 14.878 1.00 91.94 89 TRP A CA 1
ATOM 710 C C . TRP A 1 89 ? -14.058 -3.313 15.583 1.00 91.94 89 TRP A C 1
ATOM 712 O O . TRP A 1 89 ? -14.772 -4.035 16.272 1.00 91.94 89 TRP A O 1
ATOM 722 N N . ASN A 1 90 ? -14.354 -2.038 15.328 1.00 88.06 90 ASN A N 1
ATOM 723 C CA . ASN A 1 90 ? -15.544 -1.373 15.876 1.00 88.06 90 ASN A CA 1
ATOM 724 C C . ASN A 1 90 ? -16.851 -1.820 15.201 1.00 88.06 90 ASN A C 1
ATOM 726 O O . ASN A 1 90 ? -17.943 -1.513 15.669 1.00 88.06 90 ASN A O 1
ATOM 730 N N . SER A 1 91 ? -16.759 -2.497 14.056 1.00 84.62 91 SER A N 1
ATOM 731 C CA . SER A 1 91 ? -17.913 -2.878 13.251 1.00 84.62 91 SER A CA 1
ATOM 732 C C . SER A 1 91 ? -17.664 -4.173 12.489 1.00 84.62 91 SER A C 1
ATOM 734 O O . SER A 1 91 ? -16.537 -4.483 12.096 1.00 84.62 91 SER A O 1
ATOM 736 N N . ARG A 1 92 ? -18.750 -4.892 12.189 1.00 85.31 92 ARG A N 1
ATOM 737 C CA . ARG A 1 92 ? -18.734 -6.102 11.356 1.00 85.31 92 ARG A CA 1
ATOM 738 C C . ARG A 1 92 ? -18.240 -5.860 9.925 1.00 85.31 92 ARG A C 1
ATOM 740 O O . ARG A 1 92 ? -17.833 -6.807 9.265 1.00 85.31 92 ARG A O 1
ATOM 747 N N . TYR A 1 93 ? -18.287 -4.615 9.444 1.00 84.19 93 TYR A N 1
ATOM 748 C CA . TYR A 1 93 ? -17.955 -4.275 8.057 1.00 84.19 93 TYR A CA 1
ATOM 749 C C . TYR A 1 93 ? -16.451 -4.222 7.761 1.00 84.19 93 TYR A C 1
ATOM 751 O O . TYR A 1 93 ? -16.087 -4.198 6.592 1.00 84.19 93 TYR A O 1
ATOM 759 N N . ARG A 1 94 ? -15.590 -4.214 8.792 1.00 89.06 94 ARG A N 1
ATOM 760 C CA . ARG A 1 94 ? -14.119 -4.231 8.669 1.00 89.06 94 ARG A CA 1
ATOM 761 C C . ARG A 1 94 ? -13.575 -3.281 7.581 1.00 89.06 94 ARG A C 1
ATOM 763 O O . ARG A 1 94 ? -13.000 -3.734 6.591 1.00 89.06 94 ARG A O 1
ATOM 770 N N . PRO A 1 95 ? -13.790 -1.964 7.726 1.00 89.25 95 PRO A N 1
ATOM 771 C CA . PRO A 1 95 ? -13.465 -0.993 6.686 1.00 89.25 95 PRO A CA 1
ATOM 772 C C . PRO A 1 95 ? -11.958 -0.910 6.400 1.00 89.25 95 PRO A C 1
ATOM 774 O O . PRO A 1 95 ? -11.128 -0.942 7.311 1.00 89.25 95 PRO A O 1
ATOM 777 N N . VAL A 1 96 ? -11.616 -0.739 5.122 1.00 91.00 96 VAL A N 1
ATOM 778 C CA . VAL A 1 96 ? -10.235 -0.613 4.639 1.00 91.00 96 VAL A CA 1
ATOM 779 C C . VAL A 1 96 ? -10.090 0.669 3.829 1.00 91.00 96 VAL A C 1
ATOM 781 O O . VAL A 1 96 ? -10.865 0.909 2.905 1.00 91.00 96 VAL A O 1
ATOM 784 N N . CYS A 1 97 ? -9.073 1.468 4.139 1.00 91.44 97 CYS A N 1
ATOM 785 C CA . CYS A 1 97 ? -8.677 2.627 3.347 1.00 91.44 97 CYS A CA 1
ATOM 786 C C . CYS A 1 97 ? -7.451 2.294 2.486 1.00 91.44 97 CYS A C 1
ATOM 788 O O . CYS A 1 97 ? -6.457 1.767 2.989 1.00 91.44 97 CYS A O 1
ATOM 790 N N . ILE A 1 98 ? -7.510 2.603 1.190 1.00 92.00 98 ILE A N 1
ATOM 791 C CA . ILE A 1 98 ? -6.398 2.400 0.253 1.00 92.00 98 ILE A CA 1
ATOM 792 C C . ILE A 1 98 ? -5.647 3.720 0.087 1.00 92.00 98 ILE A C 1
ATOM 794 O O . ILE A 1 98 ? -6.193 4.696 -0.429 1.00 92.00 98 ILE A O 1
ATOM 798 N N . HIS A 1 99 ? -4.379 3.735 0.488 1.00 89.75 99 HIS A N 1
ATOM 799 C CA . HIS A 1 99 ? -3.506 4.899 0.393 1.00 89.75 99 HIS A CA 1
ATOM 800 C C . HIS A 1 99 ? -2.612 4.790 -0.832 1.00 89.75 99 HIS A C 1
ATOM 802 O O . HIS A 1 99 ? -1.698 3.961 -0.892 1.00 89.75 99 HIS A O 1
ATOM 808 N N . LEU A 1 100 ? -2.845 5.683 -1.785 1.00 88.56 100 LEU A N 1
ATOM 809 C CA . LEU A 1 100 ? -1.983 5.863 -2.946 1.00 88.56 100 LEU A CA 1
ATOM 810 C C . LEU A 1 100 ? -0.820 6.786 -2.567 1.00 88.56 100 LEU A C 1
ATOM 812 O O . LEU A 1 100 ? -1.016 7.750 -1.825 1.00 88.56 100 LEU A O 1
ATOM 816 N N . ALA A 1 101 ? 0.389 6.470 -3.026 1.00 85.81 101 ALA A N 1
ATOM 817 C CA . ALA A 1 101 ? 1.555 7.294 -2.734 1.00 85.81 101 ALA A CA 1
ATOM 818 C C . ALA A 1 101 ? 1.543 8.570 -3.584 1.00 85.81 101 ALA A C 1
ATOM 820 O O . ALA A 1 101 ? 1.191 8.552 -4.765 1.00 85.81 101 ALA A O 1
ATOM 821 N N . GLY A 1 102 ? 1.963 9.679 -2.977 1.00 81.44 102 GLY A N 1
ATOM 822 C CA . GLY A 1 102 ? 2.273 10.899 -3.717 1.00 81.44 102 GLY A CA 1
ATOM 823 C C . GLY A 1 102 ? 3.557 10.747 -4.538 1.00 81.44 102 GLY A C 1
ATOM 824 O O . GLY A 1 102 ? 4.330 9.806 -4.353 1.00 81.44 102 GLY A O 1
ATOM 825 N N . THR A 1 103 ? 3.808 11.689 -5.442 1.00 75.81 103 THR A N 1
ATOM 826 C CA . THR A 1 103 ? 5.093 11.787 -6.150 1.00 75.81 103 THR A CA 1
ATOM 827 C C . THR A 1 103 ? 6.237 11.972 -5.150 1.00 75.81 103 THR A C 1
ATOM 829 O O . THR A 1 103 ? 6.129 12.801 -4.246 1.00 75.81 103 THR A O 1
ATOM 832 N N . GLY A 1 104 ? 7.323 11.206 -5.297 1.00 75.19 104 GLY A N 1
ATOM 833 C CA . GLY A 1 104 ? 8.468 11.258 -4.376 1.00 75.19 104 GLY A CA 1
ATOM 834 C C . GLY A 1 104 ? 8.244 10.571 -3.021 1.00 75.19 104 GLY A C 1
ATOM 835 O O . GLY A 1 104 ? 9.065 10.725 -2.118 1.00 75.19 104 GLY A O 1
ATOM 836 N N . ASP A 1 105 ? 7.149 9.824 -2.840 1.00 81.06 105 ASP A N 1
ATOM 837 C CA . ASP A 1 105 ? 6.968 8.983 -1.655 1.00 81.06 105 ASP A CA 1
ATOM 838 C C . ASP A 1 105 ? 7.679 7.639 -1.837 1.00 81.06 105 ASP A C 1
ATOM 840 O O . ASP A 1 105 ? 7.239 6.768 -2.591 1.00 81.06 105 ASP A O 1
ATOM 844 N N . HIS A 1 106 ? 8.797 7.483 -1.133 1.00 78.25 106 HIS A N 1
ATOM 845 C CA . HIS A 1 106 ? 9.565 6.248 -1.122 1.00 78.25 106 HIS A CA 1
ATOM 846 C C . HIS A 1 106 ? 9.095 5.347 0.023 1.00 78.25 106 HIS A C 1
ATOM 848 O O . HIS A 1 106 ? 9.038 5.766 1.183 1.00 78.25 106 HIS A O 1
ATOM 854 N N . HIS A 1 107 ? 8.843 4.076 -0.295 1.00 84.88 107 HIS A N 1
ATOM 855 C CA . HIS A 1 107 ? 8.384 3.059 0.650 1.00 84.88 107 HIS A CA 1
ATOM 856 C C . HIS A 1 107 ? 7.033 3.424 1.306 1.00 84.88 107 HIS A C 1
ATOM 858 O O . HIS A 1 107 ? 6.112 3.927 0.657 1.00 84.88 107 HIS A O 1
ATOM 864 N N . TYR A 1 108 ? 6.890 3.111 2.599 1.00 90.50 108 TYR A N 1
ATOM 865 C CA . TYR A 1 108 ? 5.620 3.166 3.324 1.00 90.50 108 TYR A CA 1
ATOM 866 C C . TYR A 1 108 ? 5.653 4.058 4.566 1.00 90.50 108 TYR A C 1
ATOM 868 O O . TYR A 1 108 ? 4.597 4.340 5.125 1.00 90.50 108 TYR A O 1
ATOM 876 N N . TRP A 1 109 ? 6.831 4.489 5.034 1.00 88.62 109 TRP A N 1
ATOM 877 C CA . TRP A 1 109 ? 6.992 5.043 6.385 1.00 88.62 109 TRP A CA 1
ATOM 878 C C . TRP A 1 109 ? 6.122 6.278 6.642 1.00 88.62 109 TRP A C 1
ATOM 880 O O . TRP A 1 109 ? 5.433 6.334 7.661 1.00 88.62 109 TRP A O 1
ATOM 890 N N . ARG A 1 110 ? 6.096 7.237 5.704 1.00 90.25 110 ARG A N 1
ATOM 891 C CA . ARG A 1 110 ? 5.309 8.473 5.848 1.00 90.25 110 ARG A CA 1
ATOM 892 C C . ARG A 1 110 ? 3.821 8.162 5.984 1.00 90.25 110 ARG A C 1
ATOM 894 O O . ARG A 1 110 ? 3.198 8.560 6.964 1.00 90.25 110 ARG A O 1
ATOM 901 N N . ARG A 1 111 ? 3.266 7.380 5.054 1.00 93.50 111 ARG A N 1
ATOM 902 C CA . ARG A 1 111 ? 1.849 6.978 5.072 1.00 93.50 111 ARG A CA 1
ATOM 903 C C . ARG A 1 111 ? 1.510 6.083 6.261 1.00 93.50 111 ARG A C 1
ATOM 905 O O . ARG A 1 111 ? 0.453 6.241 6.868 1.00 93.50 111 ARG A O 1
ATOM 912 N N . ARG A 1 112 ? 2.412 5.178 6.645 1.00 93.25 112 ARG A N 1
ATOM 913 C CA . ARG A 1 112 ? 2.243 4.311 7.816 1.00 93.25 112 ARG A CA 1
ATOM 914 C C . ARG A 1 112 ? 2.110 5.150 9.085 1.00 93.25 112 ARG A C 1
ATOM 916 O O . ARG A 1 112 ? 1.147 4.985 9.827 1.00 93.25 112 ARG A O 1
ATOM 923 N N . THR A 1 113 ? 3.050 6.059 9.318 1.00 92.12 113 THR A N 1
ATOM 924 C CA . THR A 1 113 ? 3.124 6.843 10.555 1.00 92.12 113 THR A CA 1
ATOM 925 C C . THR A 1 113 ? 2.052 7.924 10.620 1.00 92.12 113 THR A C 1
ATOM 927 O O . THR A 1 113 ? 1.398 8.054 11.651 1.00 92.12 113 THR A O 1
ATOM 930 N N . LEU A 1 114 ? 1.855 8.673 9.533 1.00 92.19 114 LEU A N 1
ATOM 931 C CA . LEU A 1 114 ? 1.015 9.873 9.534 1.00 92.19 114 LEU A CA 1
ATOM 932 C C . LEU A 1 114 ? -0.452 9.603 9.185 1.00 92.19 114 LEU A C 1
ATOM 934 O O . LEU A 1 114 ? -1.295 10.440 9.482 1.00 92.19 114 LEU A O 1
ATOM 938 N N . MET A 1 115 ? -0.774 8.467 8.555 1.00 93.25 115 MET A N 1
ATOM 939 C CA . MET A 1 115 ? -2.143 8.175 8.105 1.00 93.25 115 MET A CA 1
ATOM 940 C C . MET A 1 115 ? -2.667 6.851 8.661 1.00 93.25 115 MET A C 1
ATOM 942 O O . MET A 1 115 ? -3.709 6.822 9.310 1.00 93.25 115 MET A O 1
ATOM 946 N N . ALA A 1 116 ? -1.948 5.746 8.452 1.00 94.38 116 ALA A N 1
ATOM 947 C CA . ALA A 1 116 ? -2.452 4.428 8.831 1.00 94.38 116 ALA A CA 1
ATOM 948 C C . ALA A 1 116 ? -2.564 4.248 10.351 1.00 94.38 116 ALA A C 1
ATOM 950 O O . ALA A 1 116 ? -3.584 3.763 10.834 1.00 94.38 116 ALA A O 1
ATOM 951 N N . ARG A 1 117 ? -1.543 4.657 11.116 1.00 93.69 117 ARG A N 1
ATOM 952 C CA . ARG A 1 117 ? -1.551 4.525 12.583 1.00 93.69 117 ARG A CA 1
ATOM 953 C C . ARG A 1 117 ? -2.675 5.331 13.253 1.00 93.69 117 ARG A C 1
ATOM 955 O O . ARG A 1 117 ? -3.368 4.737 14.076 1.00 93.69 117 ARG A O 1
ATOM 962 N N . PRO A 1 118 ? -2.919 6.612 12.911 1.00 94.25 118 PRO A N 1
ATOM 963 C CA . PRO A 1 118 ? -4.093 7.333 13.408 1.00 94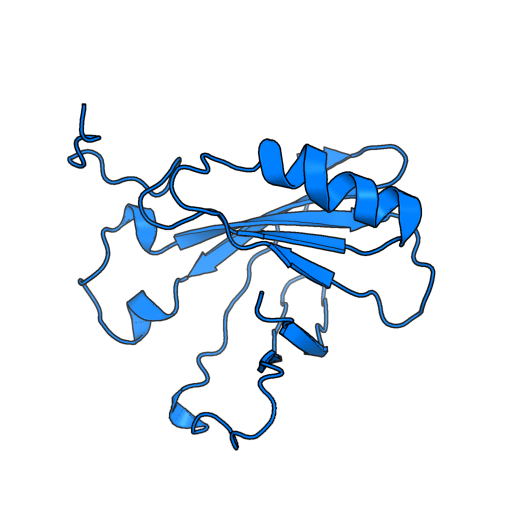.25 118 PRO A CA 1
ATOM 964 C C . PRO A 1 118 ? -5.414 6.620 13.098 1.00 94.25 118 PRO A C 1
ATOM 966 O O . PRO A 1 118 ? -6.232 6.435 13.992 1.00 94.25 118 PRO A O 1
ATOM 969 N N . MET A 1 119 ? -5.596 6.105 11.875 1.00 92.94 119 MET A N 1
ATOM 970 C CA . MET A 1 119 ? -6.836 5.400 11.514 1.00 92.94 119 MET A CA 1
ATOM 971 C C . MET A 1 119 ? -7.047 4.085 12.272 1.00 92.94 119 MET A C 1
ATOM 973 O O . MET A 1 119 ? -8.187 3.729 12.579 1.00 92.94 119 MET A O 1
ATOM 977 N N . ILE A 1 120 ? -5.968 3.375 12.606 1.00 94.81 120 ILE A N 1
ATOM 978 C CA . ILE A 1 120 ? -6.034 2.217 13.503 1.00 94.81 120 ILE A CA 1
ATOM 979 C C . ILE A 1 120 ? -6.490 2.664 14.892 1.00 94.81 120 ILE A C 1
ATOM 981 O O . ILE A 1 120 ? -7.445 2.103 15.421 1.00 94.81 120 ILE A O 1
ATOM 985 N N . LYS A 1 121 ? -5.843 3.681 15.467 1.00 93.62 121 LYS A N 1
ATOM 986 C CA . LYS A 1 121 ? -6.087 4.111 16.850 1.00 93.62 121 LYS A CA 1
ATOM 987 C C . LYS A 1 121 ? -7.470 4.717 17.057 1.00 93.62 121 LYS A C 1
ATOM 989 O O . LYS A 1 121 ? -8.145 4.371 18.020 1.00 93.62 121 LYS A O 1
ATOM 994 N N . GLU A 1 122 ? -7.883 5.604 16.161 1.00 92.69 122 GLU A N 1
ATOM 995 C CA . GLU A 1 122 ? -9.086 6.422 16.335 1.00 92.69 122 GLU A CA 1
ATOM 996 C C . GLU A 1 122 ? -10.337 5.733 15.788 1.00 92.69 122 GLU A C 1
ATOM 998 O O . GLU A 1 122 ? -11.406 5.811 16.388 1.00 92.69 122 GLU A O 1
ATOM 1003 N N . ALA A 1 123 ? -10.210 5.024 14.663 1.00 90.75 123 ALA A N 1
ATOM 1004 C CA . ALA A 1 123 ? -11.358 4.486 13.938 1.00 90.75 123 ALA A CA 1
ATOM 1005 C C . ALA A 1 123 ? -11.381 2.951 13.852 1.00 90.75 123 ALA A C 1
ATOM 1007 O O . ALA A 1 123 ? -12.375 2.388 13.387 1.00 90.75 123 ALA A O 1
ATOM 1008 N N . ARG A 1 124 ? -10.312 2.260 14.288 1.00 92.50 124 ARG A N 1
ATOM 1009 C CA . ARG A 1 124 ? -10.119 0.807 14.101 1.00 92.50 124 ARG A CA 1
ATOM 1010 C C . ARG A 1 124 ? -10.369 0.395 12.644 1.00 92.50 124 ARG A C 1
ATOM 1012 O O . ARG A 1 124 ? -11.046 -0.594 12.361 1.00 92.50 124 ARG A O 1
ATOM 1019 N N . MET A 1 125 ? -9.835 1.193 11.716 1.00 92.19 125 MET A N 1
ATOM 1020 C CA . MET A 1 125 ? -9.910 0.966 10.271 1.00 92.19 125 MET A CA 1
ATOM 1021 C C . MET 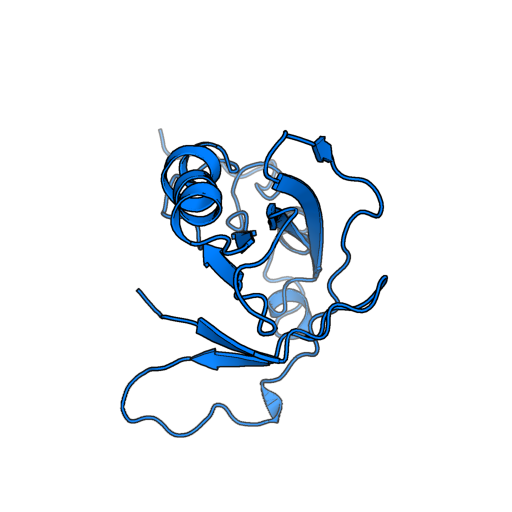A 1 125 ? -8.573 0.445 9.751 1.00 92.19 125 MET A C 1
ATOM 1023 O O . MET A 1 125 ? -7.517 0.977 10.091 1.00 92.19 125 MET A O 1
ATOM 1027 N N . ALA A 1 126 ? -8.609 -0.562 8.881 1.00 94.12 126 ALA A N 1
ATOM 1028 C CA . ALA A 1 126 ? -7.399 -1.054 8.236 1.00 94.12 126 ALA A CA 1
ATOM 1029 C C . ALA A 1 126 ? -6.924 -0.111 7.125 1.00 94.12 126 ALA A C 1
ATOM 1031 O O . ALA A 1 126 ? -7.693 0.660 6.547 1.00 94.12 126 ALA A O 1
ATOM 1032 N N . SER A 1 127 ? -5.639 -0.206 6.802 1.00 95.12 127 SER A N 1
ATOM 1033 C CA . SER A 1 127 ? -4.999 0.570 5.742 1.00 95.12 127 SER A CA 1
ATOM 1034 C C . SER A 1 127 ? -4.230 -0.334 4.795 1.00 95.12 127 SER A C 1
ATOM 1036 O O . SER A 1 127 ? -3.432 -1.152 5.242 1.00 95.12 127 SER A O 1
ATOM 1038 N N . LEU A 1 128 ? -4.417 -0.143 3.492 1.00 95.19 128 LEU A N 1
ATOM 1039 C CA . LEU A 1 128 ? -3.590 -0.742 2.449 1.00 95.19 128 LEU A CA 1
ATOM 1040 C C . LEU A 1 128 ? -2.711 0.350 1.837 1.00 95.19 128 LEU A C 1
ATOM 1042 O O . LEU A 1 128 ? -3.222 1.308 1.264 1.00 95.19 128 LEU A O 1
ATOM 1046 N N . LEU A 1 129 ? -1.395 0.224 1.977 1.00 94.25 129 LEU A N 1
ATOM 1047 C CA . LEU A 1 129 ? -0.404 1.171 1.473 1.00 94.25 129 LEU A CA 1
ATOM 1048 C C . LEU A 1 129 ? 0.235 0.596 0.212 1.00 94.25 129 LEU A C 1
ATOM 1050 O O . LEU A 1 129 ? 1.027 -0.334 0.307 1.00 94.25 129 LEU A O 1
ATOM 1054 N N . LEU A 1 130 ? -0.104 1.132 -0.960 1.00 91.69 130 LEU A N 1
ATOM 1055 C CA . LEU A 1 130 ? 0.430 0.649 -2.237 1.00 91.69 130 LEU A CA 1
ATOM 1056 C C . LEU A 1 130 ? 1.753 1.345 -2.577 1.00 91.69 130 LEU A C 1
ATOM 1058 O O . LEU A 1 130 ? 1.824 2.572 -2.554 1.00 91.69 130 LEU A O 1
ATOM 1062 N N . GLU A 1 131 ? 2.802 0.604 -2.911 1.00 90.12 131 GLU A N 1
ATOM 1063 C CA . GLU A 1 131 ? 4.046 1.216 -3.388 1.00 90.12 131 GLU A CA 1
ATOM 1064 C C . GLU A 1 131 ? 3.887 1.731 -4.823 1.00 90.12 131 GLU A C 1
ATOM 1066 O O . GLU A 1 131 ? 3.324 1.041 -5.681 1.00 90.12 131 GLU A O 1
ATOM 1071 N N . ASN A 1 132 ? 4.390 2.937 -5.099 1.00 88.06 132 ASN A N 1
ATOM 1072 C CA . ASN A 1 132 ? 4.325 3.500 -6.444 1.00 88.06 132 ASN A CA 1
ATOM 1073 C C . ASN A 1 132 ? 5.155 2.669 -7.439 1.00 88.06 132 ASN A C 1
ATOM 1075 O O . ASN A 1 132 ? 6.198 2.122 -7.075 1.00 88.06 132 ASN A O 1
ATOM 1079 N N . PRO A 1 133 ? 4.708 2.559 -8.703 1.00 85.69 133 PRO A N 1
ATOM 1080 C CA . PRO A 1 133 ? 5.550 1.998 -9.757 1.00 85.69 133 PRO A CA 1
ATOM 1081 C C . PRO A 1 133 ? 6.788 2.883 -9.937 1.00 85.69 133 PR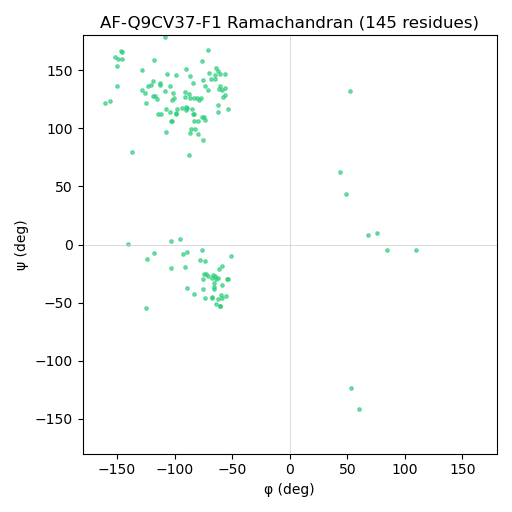O A C 1
ATOM 1083 O O . PRO A 1 133 ? 6.687 4.086 -9.722 1.00 85.69 133 PRO A O 1
ATOM 1086 N N . TYR A 1 134 ? 7.928 2.315 -10.340 1.00 86.25 134 TYR A N 1
ATOM 1087 C CA . TYR A 1 134 ? 9.191 3.049 -10.549 1.00 86.25 134 TYR A CA 1
ATOM 1088 C C . TYR A 1 134 ? 9.866 3.625 -9.288 1.00 86.25 134 TYR A C 1
ATOM 1090 O O . TYR A 1 134 ? 10.853 4.352 -9.390 1.00 86.25 134 TYR A O 1
ATOM 1098 N N . TYR A 1 135 ? 9.373 3.283 -8.095 1.00 85.25 135 TYR A N 1
ATOM 1099 C CA . TYR A 1 135 ? 9.967 3.667 -6.812 1.00 85.25 135 TYR A CA 1
ATOM 1100 C C . TYR A 1 135 ? 10.409 2.441 -6.017 1.00 85.25 135 TYR A C 1
ATOM 1102 O O . TYR A 1 135 ? 9.907 1.336 -6.226 1.00 85.25 135 TYR A O 1
ATOM 1110 N N . GLY A 1 136 ? 11.330 2.654 -5.072 1.00 83.88 136 GLY A N 1
ATOM 1111 C CA . GLY A 1 136 ? 11.753 1.632 -4.115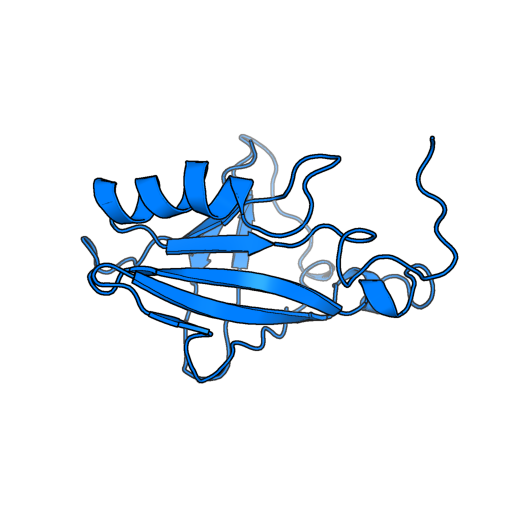 1.00 83.88 136 GLY A CA 1
ATOM 1112 C C . GLY A 1 136 ? 12.182 0.346 -4.815 1.00 83.88 136 GLY A C 1
ATOM 1113 O O . GLY A 1 136 ? 13.033 0.365 -5.702 1.00 83.88 136 GLY A O 1
ATOM 1114 N N . CYS A 1 137 ? 11.551 -0.770 -4.457 1.00 81.88 137 CYS A N 1
ATOM 1115 C CA . CYS A 1 137 ? 11.867 -2.073 -5.044 1.00 81.88 137 CYS A CA 1
ATOM 1116 C C . CYS A 1 137 ? 11.307 -2.296 -6.463 1.00 81.88 137 CYS A C 1
ATOM 1118 O O . CYS A 1 137 ? 11.588 -3.327 -7.071 1.00 81.88 137 CYS A O 1
ATOM 1120 N N . ARG A 1 138 ? 10.514 -1.346 -6.975 1.00 86.06 138 ARG A N 1
ATOM 1121 C CA . ARG A 1 138 ? 9.901 -1.351 -8.313 1.00 86.06 138 ARG A CA 1
ATOM 1122 C C . ARG A 1 138 ? 10.619 -0.416 -9.291 1.00 86.06 138 ARG A C 1
ATOM 1124 O O . ARG A 1 138 ? 10.149 -0.244 -10.417 1.00 86.06 138 ARG A O 1
ATOM 1131 N N . LYS A 1 139 ? 11.714 0.217 -8.859 1.00 87.62 139 LYS A N 1
ATOM 1132 C CA . LYS A 1 139 ? 12.545 1.105 -9.674 1.00 87.62 139 LYS A CA 1
ATOM 1133 C C . LYS A 1 139 ? 13.473 0.283 -10.589 1.00 87.62 139 LYS A C 1
ATOM 1135 O O . LYS A 1 139 ? 14.231 -0.536 -10.068 1.00 87.62 139 LYS A O 1
ATOM 1140 N N . PRO A 1 140 ? 13.446 0.497 -11.916 1.00 87.62 140 PRO A N 1
ATOM 1141 C CA . PRO A 1 140 ? 14.400 -0.103 -12.848 1.00 87.62 140 PRO A CA 1
ATOM 1142 C C . PRO A 1 140 ? 15.836 0.312 -12.538 1.00 87.62 140 PRO A C 1
ATOM 1144 O O . PRO A 1 140 ? 16.088 1.437 -12.100 1.00 87.62 140 PRO A O 1
ATOM 1147 N N . LYS A 1 141 ? 16.791 -0.586 -12.783 1.00 86.56 141 LYS A N 1
ATOM 1148 C CA . LYS A 1 141 ? 18.213 -0.352 -12.467 1.00 86.56 141 LYS A CA 1
ATOM 1149 C C . LYS A 1 141 ? 18.838 0.787 -13.276 1.00 86.56 141 LYS A C 1
ATOM 1151 O O . LYS A 1 141 ? 19.790 1.409 -12.821 1.00 86.56 141 LYS A O 1
ATOM 1156 N N . ASP A 1 142 ? 18.309 1.033 -14.463 1.00 86.94 142 ASP A N 1
ATOM 1157 C CA . ASP A 1 142 ? 18.728 2.043 -15.431 1.00 86.94 142 ASP A CA 1
ATOM 1158 C C . ASP A 1 142 ? 18.026 3.400 -15.242 1.00 86.94 142 ASP A C 1
ATOM 1160 O O . ASP A 1 142 ? 18.396 4.382 -15.884 1.00 86.94 142 ASP A O 1
ATOM 1164 N N . GLN A 1 143 ? 17.048 3.497 -14.334 1.00 82.56 143 GLN A N 1
ATOM 1165 C CA . GLN A 1 143 ? 16.370 4.758 -14.047 1.00 82.56 143 GLN A CA 1
ATOM 1166 C C . GLN A 1 143 ? 17.265 5.693 -13.218 1.00 82.56 143 GLN A C 1
ATOM 1168 O O . GLN A 1 143 ? 17.479 5.489 -12.018 1.00 82.56 143 GLN A O 1
ATOM 1173 N N . VAL A 1 144 ? 17.727 6.772 -13.846 1.00 77.00 144 VAL A N 1
ATOM 1174 C CA . VAL A 1 144 ? 18.459 7.862 -13.187 1.00 77.00 144 VAL A CA 1
ATOM 1175 C C . VAL A 1 144 ? 17.451 8.796 -12.514 1.00 77.00 144 VAL A C 1
ATOM 1177 O O . VAL A 1 144 ? 16.506 9.247 -13.161 1.00 77.00 144 VAL A O 1
ATOM 1180 N N . ASP A 1 145 ? 17.617 9.066 -11.215 1.00 68.31 145 ASP A N 1
ATOM 1181 C CA . ASP A 1 145 ? 16.803 10.100 -10.569 1.00 68.31 145 ASP A CA 1
ATOM 1182 C C . ASP A 1 145 ? 17.272 11.467 -11.083 1.00 68.31 145 ASP A C 1
ATOM 1184 O O . ASP A 1 145 ? 18.484 11.695 -11.140 1.00 68.31 145 ASP A O 1
ATOM 1188 N N . PRO A 1 146 ? 16.360 12.367 -11.489 1.00 61.16 146 PRO A N 1
ATOM 1189 C CA . PRO A 1 146 ? 16.753 13.728 -11.816 1.00 61.16 146 PRO A CA 1
ATOM 1190 C C . PRO A 1 146 ? 17.422 14.354 -10.585 1.00 61.16 146 PRO A C 1
ATOM 1192 O O . PRO A 1 146 ? 16.874 14.283 -9.481 1.00 61.16 146 PRO A O 1
ATOM 1195 N N . ALA A 1 147 ? 18.631 14.877 -10.798 1.00 45.94 147 ALA A N 1
ATOM 1196 C CA . ALA A 1 147 ? 19.436 15.564 -9.792 1.00 45.94 147 ALA A CA 1
ATOM 1197 C C . ALA A 1 147 ? 18.772 16.859 -9.306 1.00 45.94 147 ALA A C 1
ATOM 1199 O O . ALA A 1 147 ? 18.066 17.503 -10.119 1.00 45.94 147 ALA A O 1
#

Foldseek 3Di:
DFFWFFPDQPDDLAFTFTPT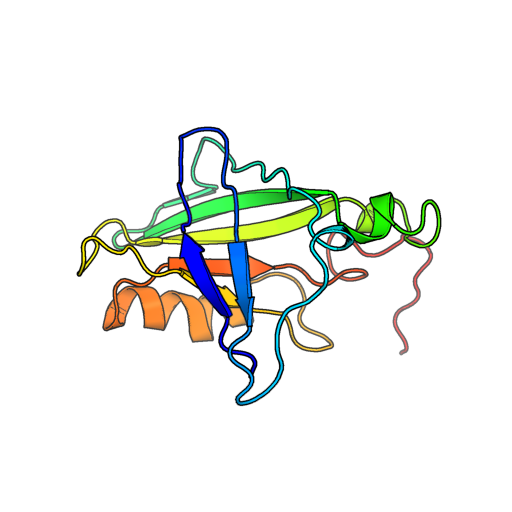DTPDPDDDDDPPVLDDGWGKGKDNAFPDDDPFKTKIKIKTADVCCVVPPPPADPQQRIKIKIKIATPDAPDPRQAEDEDDDDPPDADCVCCVPPPQVCCSVPHNHMYIYIGDACHDSNNDPPDDDDD

Mean predicted aligned error: 10.36 Å

pLDDT: mean 74.6, std 23.72, range [21.55, 95.5]

InterPro domains:
  IPR019149 Alpha/beta hydrolase domain-containing protein 18 [PF09752] (30-144)